Protein AF-A0A8T4P411-F1 (afdb_monomer_lite)

Secondary structure (DSSP, 8-state):
--HHHHHHHHHHHHHHHHHHHHHHHHHHSPSSHHHHHHHHHHHHHHHHHHHHHHHHHHHHHHHHHS-TTTT-HHHHHHHHHHHHHHHHHHHHHHHHHHHHSTTTHHHHHHHHHHHHHHT-

Sequence (120 aa):
MTTELIIEITSVIFGLTALFLASKARQRLSPGSIRKYIDNFSVCLVFIVIFSLWQTVRDIATIQYGIGEIVKFPEYIFIIGAYIAFIISAYRVVHISHEFGFKKEGASIGEILEERKKKK

Structure (mmCIF, N/CA/C/O backbone):
data_AF-A0A8T4P411-F1
#
_entry.id   AF-A0A8T4P411-F1
#
loop_
_atom_site.group_PDB
_atom_site.id
_atom_site.type_symbol
_atom_site.label_atom_id
_atom_site.label_alt_id
_atom_site.label_comp_id
_atom_site.label_asym_id
_atom_site.label_entity_id
_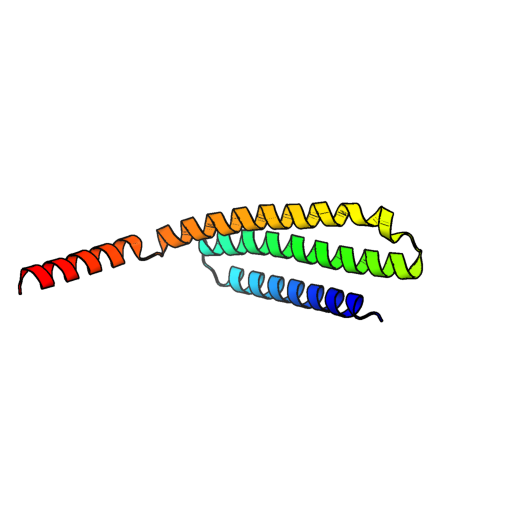atom_site.label_seq_id
_atom_site.pdbx_PDB_ins_code
_atom_site.Cartn_x
_atom_site.Cartn_y
_atom_site.Cartn_z
_atom_site.occupancy
_atom_site.B_iso_or_equiv
_atom_site.auth_seq_id
_atom_site.auth_comp_id
_atom_site.auth_asym_id
_atom_site.auth_atom_id
_atom_site.pdbx_PDB_model_num
ATOM 1 N N . MET A 1 1 ? 13.565 10.969 -20.662 1.00 61.50 1 MET A N 1
ATOM 2 C CA . MET A 1 1 ? 12.732 10.440 -19.564 1.00 61.50 1 MET A CA 1
ATOM 3 C C . MET A 1 1 ? 11.283 10.649 -19.965 1.00 61.50 1 MET A C 1
ATOM 5 O O . MET A 1 1 ? 10.938 11.779 -20.285 1.00 61.50 1 MET A O 1
ATOM 9 N N . THR A 1 2 ? 10.494 9.582 -20.081 1.00 80.94 2 THR A N 1
ATOM 10 C CA . THR A 1 2 ? 9.073 9.666 -20.461 1.00 80.94 2 THR A CA 1
ATOM 11 C C . THR A 1 2 ? 8.240 10.177 -19.281 1.00 80.94 2 THR A C 1
ATOM 13 O O . THR A 1 2 ? 8.660 10.062 -18.128 1.00 80.94 2 THR A O 1
ATOM 16 N N . THR A 1 3 ? 7.070 10.762 -19.551 1.00 86.31 3 THR A N 1
ATOM 17 C CA . THR A 1 3 ? 6.138 11.228 -18.505 1.00 86.31 3 THR A CA 1
ATOM 18 C C . THR A 1 3 ? 5.716 10.092 -17.572 1.00 86.31 3 THR A C 1
ATOM 20 O O . THR A 1 3 ? 5.608 10.297 -16.366 1.00 86.31 3 THR A O 1
ATOM 23 N N . GLU A 1 4 ? 5.549 8.888 -18.118 1.00 83.62 4 GLU A N 1
ATOM 24 C CA . GLU A 1 4 ? 5.226 7.666 -17.372 1.00 83.62 4 GLU A CA 1
ATOM 25 C C . GLU A 1 4 ? 6.291 7.365 -16.311 1.00 83.62 4 GLU A C 1
ATOM 27 O O . GLU A 1 4 ? 5.965 7.279 -15.130 1.00 83.62 4 GLU A O 1
ATOM 32 N N . LEU A 1 5 ? 7.576 7.378 -16.685 1.00 84.94 5 LEU A N 1
ATOM 33 C CA . LEU A 1 5 ? 8.676 7.114 -15.752 1.00 84.94 5 LEU A CA 1
ATOM 34 C C . LEU A 1 5 ? 8.730 8.133 -14.594 1.00 84.94 5 LEU A C 1
ATOM 36 O O . LEU A 1 5 ? 9.066 7.782 -13.465 1.00 84.94 5 LEU A O 1
ATOM 40 N N . ILE A 1 6 ? 8.386 9.404 -14.849 1.00 88.38 6 ILE A N 1
ATOM 41 C CA . ILE A 1 6 ? 8.312 10.434 -13.795 1.00 88.38 6 ILE A CA 1
ATOM 42 C C . ILE A 1 6 ? 7.196 10.102 -12.800 1.00 88.38 6 ILE A C 1
ATOM 44 O O . ILE A 1 6 ? 7.405 10.210 -11.588 1.00 88.38 6 ILE A O 1
ATOM 48 N N . ILE A 1 7 ? 6.019 9.711 -13.294 1.00 90.00 7 ILE A N 1
ATOM 49 C CA . ILE A 1 7 ? 4.870 9.339 -12.458 1.00 90.00 7 ILE A CA 1
ATOM 50 C C . ILE A 1 7 ? 5.214 8.119 -11.604 1.00 90.00 7 ILE A C 1
ATOM 52 O O . ILE A 1 7 ? 4.923 8.110 -10.407 1.00 90.00 7 ILE A O 1
ATOM 56 N N . GLU A 1 8 ? 5.875 7.121 -12.183 1.00 87.19 8 GLU A N 1
ATOM 57 C CA . GLU A 1 8 ? 6.276 5.905 -11.480 1.00 87.19 8 GLU A CA 1
ATOM 58 C C . GLU A 1 8 ? 7.294 6.187 -10.370 1.00 87.19 8 GLU A C 1
ATOM 60 O O . GLU A 1 8 ? 7.067 5.820 -9.216 1.00 87.19 8 GLU A O 1
ATOM 65 N N . ILE A 1 9 ? 8.367 6.928 -10.675 1.00 88.75 9 ILE A N 1
ATOM 66 C CA . ILE A 1 9 ? 9.374 7.330 -9.680 1.00 88.75 9 ILE A CA 1
ATOM 67 C C . ILE A 1 9 ? 8.723 8.141 -8.556 1.00 88.75 9 ILE A C 1
ATOM 69 O O . ILE A 1 9 ? 8.976 7.901 -7.373 1.00 88.75 9 ILE A O 1
ATOM 73 N N . THR A 1 10 ? 7.848 9.082 -8.912 1.00 92.94 10 THR A N 1
ATOM 74 C CA . THR A 1 10 ? 7.122 9.896 -7.932 1.00 92.94 10 THR A CA 1
ATOM 75 C C . THR A 1 10 ? 6.246 9.010 -7.044 1.00 92.94 10 THR A C 1
ATOM 77 O O . THR A 1 10 ? 6.270 9.150 -5.821 1.00 92.94 10 THR A O 1
ATOM 80 N N . SER A 1 11 ? 5.542 8.035 -7.624 1.00 91.75 11 SER A N 1
ATOM 81 C CA . SER A 1 11 ? 4.702 7.080 -6.889 1.00 91.75 11 SER A CA 1
ATOM 82 C C . SER A 1 11 ? 5.508 6.258 -5.880 1.00 91.75 11 SER A C 1
ATOM 84 O O . SER A 1 11 ? 5.086 6.112 -4.732 1.00 91.75 11 SER A O 1
ATOM 86 N N . VAL A 1 12 ? 6.708 5.803 -6.257 1.00 92.38 12 VAL A N 1
ATOM 87 C CA . VAL A 1 12 ? 7.632 5.105 -5.347 1.00 92.38 12 VAL A CA 1
ATOM 88 C C . VAL A 1 12 ? 8.032 6.002 -4.171 1.00 92.38 12 VAL A C 1
ATOM 90 O O . VAL A 1 12 ? 7.972 5.565 -3.020 1.00 92.38 12 VAL A O 1
ATOM 93 N N . ILE A 1 13 ? 8.386 7.267 -4.425 1.00 94.25 13 ILE A N 1
ATOM 94 C CA . ILE A 1 13 ? 8.759 8.229 -3.372 1.00 94.25 13 ILE A CA 1
ATOM 95 C C . ILE A 1 13 ? 7.600 8.444 -2.392 1.00 94.25 13 ILE A C 1
ATOM 97 O O . ILE A 1 13 ? 7.802 8.400 -1.172 1.00 94.25 13 ILE A O 1
ATOM 101 N N . PHE A 1 14 ? 6.380 8.639 -2.899 1.00 94.75 14 PHE A N 1
ATOM 102 C CA . PHE A 1 14 ? 5.192 8.786 -2.058 1.00 94.75 14 PHE A CA 1
ATOM 103 C C . PHE A 1 14 ? 4.912 7.520 -1.246 1.00 94.75 14 PHE A C 1
ATOM 105 O O . PHE A 1 14 ? 4.636 7.618 -0.051 1.00 94.75 14 PHE A O 1
ATOM 112 N N . GLY A 1 15 ? 5.038 6.337 -1.849 1.00 93.12 15 GLY A N 1
ATOM 113 C CA . GLY A 1 15 ? 4.834 5.066 -1.160 1.00 93.12 15 GLY A CA 1
ATOM 114 C C . GLY A 1 15 ? 5.850 4.822 -0.036 1.00 93.12 15 GLY A C 1
ATOM 115 O O . GLY A 1 15 ? 5.466 4.469 1.081 1.00 93.12 15 GLY A O 1
ATOM 116 N N . LEU A 1 16 ? 7.137 5.096 -0.275 1.00 94.62 16 LEU A N 1
ATOM 117 C CA . LEU A 1 16 ? 8.181 5.021 0.756 1.00 94.62 16 LEU A CA 1
ATOM 118 C C . LEU A 1 16 ? 7.944 6.035 1.883 1.00 94.62 16 LEU A C 1
ATOM 120 O O . LEU A 1 16 ? 8.072 5.704 3.064 1.00 94.62 16 LEU A O 1
ATOM 124 N N . THR A 1 17 ? 7.543 7.258 1.531 1.00 96.25 17 THR A N 1
ATOM 125 C CA . THR A 1 17 ? 7.192 8.297 2.509 1.00 96.25 17 THR A CA 1
ATOM 126 C C . THR A 1 17 ? 5.991 7.874 3.357 1.00 96.25 17 THR A C 1
ATOM 128 O O . THR A 1 17 ? 6.010 8.020 4.581 1.00 96.25 17 THR A O 1
ATOM 131 N N . ALA A 1 18 ? 4.964 7.289 2.737 1.00 94.75 18 ALA A N 1
ATOM 132 C CA . ALA A 1 18 ? 3.792 6.769 3.431 1.00 94.75 18 ALA A CA 1
ATOM 133 C C . ALA A 1 18 ? 4.162 5.642 4.407 1.00 94.75 18 ALA A C 1
ATOM 135 O O . ALA A 1 18 ? 3.705 5.658 5.550 1.00 94.75 18 ALA A O 1
ATOM 136 N N . LEU A 1 19 ? 5.039 4.712 4.008 1.00 95.06 19 LEU A N 1
ATOM 137 C CA . LEU A 1 19 ? 5.558 3.660 4.891 1.00 95.06 19 LEU A CA 1
ATOM 138 C C . LEU A 1 19 ? 6.327 4.229 6.083 1.00 95.06 19 LEU A C 1
ATOM 140 O O . LEU A 1 19 ? 6.129 3.790 7.219 1.00 95.06 19 LEU A O 1
ATOM 144 N N . PHE A 1 20 ? 7.178 5.228 5.847 1.00 96.19 20 PHE A N 1
ATOM 145 C CA . PHE A 1 20 ? 7.908 5.905 6.914 1.00 96.19 20 PHE A CA 1
ATOM 146 C C . PHE A 1 20 ? 6.952 6.550 7.928 1.00 96.19 20 PHE A C 1
ATOM 148 O O . PHE A 1 20 ? 7.096 6.360 9.140 1.00 96.19 20 PHE A O 1
ATOM 155 N N . LEU A 1 21 ? 5.935 7.267 7.444 1.00 96.06 21 LEU A N 1
ATOM 156 C CA . LEU A 1 21 ? 4.919 7.885 8.295 1.00 96.06 21 LEU A CA 1
ATOM 157 C C . LEU A 1 21 ? 4.083 6.845 9.047 1.00 96.06 21 LEU A C 1
ATOM 159 O O . LEU A 1 21 ? 3.856 7.017 10.245 1.00 96.06 21 LEU A O 1
ATOM 163 N N . ALA A 1 22 ? 3.678 5.756 8.392 1.00 94.31 22 ALA A N 1
ATOM 164 C CA . ALA A 1 22 ? 2.946 4.661 9.025 1.00 94.31 22 ALA A CA 1
ATOM 165 C C . ALA A 1 22 ? 3.772 4.008 10.144 1.00 94.31 22 ALA A C 1
ATOM 167 O O . ALA A 1 22 ? 3.272 3.813 11.253 1.00 94.31 22 ALA A O 1
ATOM 168 N N . SER A 1 23 ? 5.065 3.767 9.907 1.00 94.06 23 SER A N 1
ATOM 169 C CA . SER A 1 23 ? 5.995 3.250 10.916 1.00 94.06 23 SER A CA 1
ATOM 170 C C . SER A 1 23 ? 6.135 4.203 12.110 1.00 94.06 23 SER A C 1
ATOM 172 O O . SER A 1 23 ? 6.031 3.787 13.268 1.00 94.06 23 SER A O 1
ATOM 174 N N . LYS A 1 24 ? 6.275 5.509 11.854 1.00 95.06 24 LYS A N 1
ATOM 175 C CA . LYS A 1 24 ? 6.336 6.530 12.911 1.00 95.06 24 LYS A CA 1
ATOM 176 C C . LYS A 1 24 ? 5.029 6.619 13.704 1.00 95.06 24 LYS A C 1
ATOM 178 O O . LYS A 1 24 ? 5.066 6.747 14.927 1.00 95.06 24 LYS A O 1
ATOM 183 N N . ALA A 1 25 ? 3.881 6.534 13.033 1.00 93.50 25 ALA A N 1
ATOM 184 C CA . ALA A 1 25 ? 2.572 6.506 13.680 1.00 93.50 25 ALA A CA 1
ATOM 185 C C . ALA A 1 25 ? 2.428 5.264 14.569 1.00 93.50 25 ALA A C 1
ATOM 187 O O . ALA A 1 25 ? 2.053 5.380 15.733 1.00 93.50 25 ALA A O 1
ATOM 188 N N . ARG A 1 26 ? 2.824 4.089 14.065 1.00 93.62 26 ARG A N 1
ATOM 189 C CA . ARG A 1 26 ? 2.814 2.821 14.804 1.00 93.62 26 ARG A CA 1
ATOM 190 C C . ARG A 1 26 ? 3.591 2.896 16.117 1.00 93.62 26 ARG A C 1
ATOM 192 O O . ARG A 1 26 ? 3.099 2.419 17.135 1.00 93.62 26 ARG A O 1
ATOM 199 N N . GLN A 1 27 ? 4.788 3.485 16.106 1.00 94.00 27 GLN A N 1
ATOM 200 C CA . GLN A 1 27 ? 5.635 3.610 17.301 1.00 94.00 27 GLN A CA 1
ATOM 201 C C . GLN A 1 27 ? 4.999 4.471 18.402 1.00 94.00 27 GLN A C 1
ATOM 203 O O . GLN A 1 27 ? 5.308 4.286 19.575 1.00 94.00 27 GLN A O 1
ATOM 208 N N . ARG A 1 28 ? 4.101 5.393 18.036 1.00 93.38 28 ARG A N 1
ATOM 209 C CA . ARG A 1 28 ? 3.382 6.263 18.978 1.00 93.38 28 ARG A CA 1
ATOM 210 C C . ARG A 1 28 ? 2.105 5.636 19.533 1.00 93.38 28 ARG A C 1
ATOM 212 O O . ARG A 1 28 ? 1.512 6.195 20.449 1.00 93.38 28 ARG A O 1
ATOM 219 N N . LEU A 1 29 ? 1.667 4.504 18.984 1.00 91.75 29 LEU A N 1
ATOM 220 C CA . LEU A 1 29 ? 0.440 3.835 19.395 1.00 91.75 29 LEU A CA 1
ATOM 221 C C . LEU A 1 29 ? 0.723 2.767 20.456 1.00 91.75 29 LEU A C 1
ATOM 223 O O . LEU A 1 29 ? 1.593 1.899 20.303 1.00 91.75 29 LEU A O 1
ATOM 227 N N . SER A 1 30 ? -0.082 2.786 21.516 1.00 91.25 30 SER A N 1
ATOM 228 C CA . SER A 1 30 ? -0.151 1.683 22.469 1.00 91.25 30 SER A CA 1
ATOM 229 C C . SER A 1 30 ? -0.647 0.399 21.779 1.00 91.25 30 SER A C 1
ATOM 231 O O . SER A 1 30 ? -1.277 0.450 20.714 1.00 91.25 30 SER A O 1
ATOM 233 N N . PRO A 1 31 ? -0.342 -0.787 22.334 1.00 91.56 31 PRO A N 1
ATOM 234 C CA . PRO A 1 31 ? -0.936 -2.034 21.863 1.00 91.56 31 PRO A CA 1
ATOM 235 C C . PRO A 1 31 ? -2.468 -1.942 21.873 1.00 91.56 31 PRO A C 1
ATOM 237 O O . PRO A 1 31 ? -3.071 -1.684 22.908 1.00 91.56 31 PRO A O 1
ATOM 240 N N . GLY A 1 32 ? -3.099 -2.140 20.715 1.00 90.50 32 GLY A N 1
ATOM 241 C CA . GLY A 1 32 ? -4.544 -1.983 20.559 1.00 90.50 32 GLY A CA 1
ATOM 242 C C . GLY A 1 32 ? -4.999 -2.138 19.109 1.00 90.50 32 GLY A C 1
ATOM 243 O O . GLY A 1 32 ? -4.191 -2.419 18.216 1.00 90.50 32 GLY A O 1
ATOM 244 N N . SER A 1 33 ? 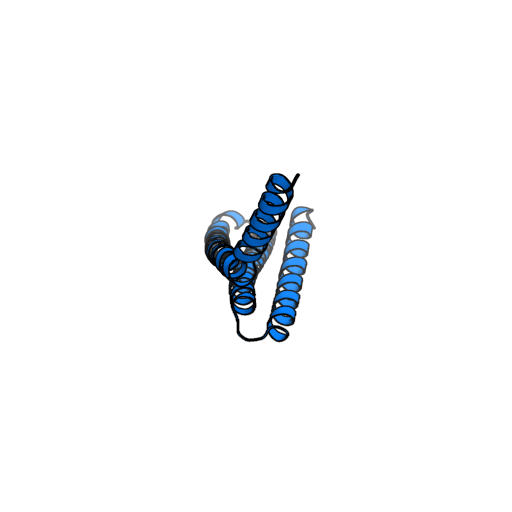-6.296 -1.956 18.865 1.00 88.75 33 SER A N 1
ATOM 245 C CA . SER A 1 33 ? -6.904 -2.167 17.546 1.00 88.75 33 SER A CA 1
ATOM 246 C C . SER A 1 33 ? -6.417 -1.172 16.492 1.00 88.75 33 SER A C 1
ATOM 248 O O . SER A 1 33 ? -6.164 -1.579 15.358 1.00 88.75 33 SER A O 1
ATOM 250 N N . ILE A 1 34 ? -6.146 0.084 16.871 1.00 91.31 34 ILE A N 1
ATOM 251 C CA . ILE A 1 34 ? -5.556 1.092 15.969 1.00 91.31 34 ILE A CA 1
ATOM 252 C C . ILE A 1 34 ? -4.136 0.690 15.547 1.00 91.31 34 ILE A C 1
ATOM 254 O O . ILE A 1 34 ? -3.803 0.753 14.366 1.00 91.31 34 ILE A O 1
ATOM 258 N N . ARG A 1 35 ? -3.303 0.196 16.474 1.00 93.38 35 ARG A N 1
ATOM 259 C CA . ARG A 1 35 ? -1.953 -0.286 16.136 1.00 93.38 35 ARG A CA 1
ATOM 260 C C . ARG A 1 35 ? -2.005 -1.475 15.176 1.00 93.38 35 ARG A C 1
ATOM 262 O O . ARG A 1 35 ? -1.274 -1.490 14.195 1.00 93.38 35 ARG A O 1
ATOM 269 N N . LYS A 1 36 ? -2.917 -2.429 15.405 1.00 92.19 36 LYS A N 1
ATOM 270 C CA . LYS A 1 36 ? -3.147 -3.563 14.489 1.00 92.19 36 LYS A CA 1
ATOM 271 C C . LYS A 1 36 ? -3.653 -3.111 13.116 1.00 92.19 36 LYS A C 1
ATOM 273 O O . LYS A 1 36 ? -3.310 -3.730 12.115 1.00 92.19 36 LYS A O 1
ATOM 278 N N . TYR A 1 37 ? -4.473 -2.062 13.050 1.00 94.06 37 TYR A N 1
ATOM 279 C CA . TYR A 1 37 ? -4.887 -1.461 11.782 1.00 94.06 37 TYR A CA 1
ATOM 280 C C . TYR A 1 37 ? -3.690 -0.880 11.024 1.00 94.06 37 TYR A C 1
ATOM 282 O O . TYR A 1 37 ? -3.504 -1.228 9.863 1.00 94.06 37 TYR A O 1
ATOM 290 N N . ILE A 1 38 ? -2.848 -0.080 11.687 1.00 94.88 38 ILE A N 1
ATOM 291 C CA . ILE A 1 38 ? -1.641 0.485 11.069 1.00 94.88 38 ILE A CA 1
ATOM 292 C C . ILE A 1 38 ? -0.686 -0.616 10.593 1.00 94.88 38 ILE A C 1
ATOM 294 O O . ILE A 1 38 ? -0.103 -0.475 9.521 1.00 94.88 38 ILE A O 1
ATOM 298 N N . ASP A 1 39 ? -0.563 -1.727 11.324 1.00 93.19 39 ASP A N 1
ATOM 299 C CA . ASP A 1 39 ? 0.252 -2.873 10.900 1.00 93.19 39 ASP A CA 1
ATOM 300 C C . ASP A 1 39 ? -0.267 -3.472 9.580 1.00 93.19 39 ASP A C 1
ATOM 302 O O . ASP A 1 39 ? 0.497 -3.605 8.625 1.00 93.19 39 ASP A O 1
ATOM 306 N N . ASN A 1 40 ? -1.572 -3.749 9.474 1.00 93.44 40 ASN A N 1
ATOM 307 C CA . ASN A 1 40 ? -2.167 -4.283 8.238 1.00 93.44 40 ASN A CA 1
ATOM 308 C C . ASN A 1 40 ? -2.114 -3.273 7.081 1.00 93.44 40 ASN A C 1
ATOM 310 O O . ASN A 1 40 ? -1.817 -3.639 5.943 1.00 93.44 40 ASN A O 1
ATOM 314 N N . PHE A 1 41 ? -2.341 -1.993 7.378 1.00 93.12 41 PHE A N 1
ATOM 315 C CA . PHE A 1 41 ? -2.243 -0.921 6.395 1.00 93.12 41 PHE A CA 1
ATOM 316 C C . PHE A 1 41 ? -0.810 -0.770 5.872 1.00 93.12 41 PHE A C 1
ATOM 318 O O . PHE A 1 41 ? -0.602 -0.582 4.677 1.00 93.12 41 PHE A O 1
ATOM 325 N N . SER A 1 42 ? 0.192 -0.932 6.740 1.00 94.81 42 SER A N 1
ATOM 326 C CA . SER A 1 42 ? 1.603 -0.913 6.341 1.00 94.81 42 SER A CA 1
ATOM 327 C C . SER A 1 42 ? 1.936 -2.074 5.405 1.00 94.81 42 SER A C 1
ATOM 329 O O . SER A 1 42 ? 2.649 -1.869 4.431 1.00 94.81 42 SER A O 1
ATOM 331 N N . VAL A 1 43 ? 1.384 -3.272 5.637 1.00 94.69 43 VAL A N 1
ATOM 332 C CA . VAL A 1 43 ? 1.537 -4.408 4.707 1.00 94.69 43 VAL A CA 1
ATOM 333 C C . VAL A 1 43 ? 0.949 -4.076 3.332 1.00 94.69 43 VAL A C 1
ATOM 335 O O . VAL A 1 43 ? 1.591 -4.340 2.319 1.00 94.69 43 VAL A O 1
ATOM 338 N N . CYS A 1 44 ? -0.226 -3.438 3.282 1.00 95.06 44 CYS A N 1
ATOM 339 C CA . CYS A 1 44 ? -0.813 -2.959 2.027 1.00 95.06 44 CYS A CA 1
ATOM 340 C C . CYS A 1 44 ? 0.118 -1.972 1.304 1.00 95.06 44 CYS A C 1
ATOM 342 O O . CYS A 1 44 ? 0.421 -2.153 0.126 1.00 95.06 44 CYS A O 1
ATOM 344 N N . LEU A 1 45 ? 0.645 -0.981 2.029 1.00 94.06 45 LEU A N 1
ATOM 345 C CA . LEU A 1 45 ? 1.599 -0.019 1.479 1.00 94.06 45 LEU A CA 1
ATOM 346 C C . LEU A 1 45 ? 2.875 -0.687 0.950 1.00 94.06 45 LEU A C 1
ATOM 348 O O . LEU A 1 45 ? 3.378 -0.270 -0.088 1.00 94.06 45 LEU A O 1
ATOM 352 N N . VAL A 1 46 ? 3.384 -1.730 1.614 1.00 95.44 46 VAL A N 1
ATOM 353 C CA . VAL A 1 46 ? 4.548 -2.488 1.125 1.00 95.44 46 VAL A CA 1
ATOM 354 C C . VAL A 1 46 ? 4.244 -3.127 -0.229 1.00 95.44 46 VAL A C 1
ATOM 356 O O . VAL A 1 46 ? 5.041 -2.975 -1.151 1.00 95.44 46 VAL A O 1
ATOM 359 N N . PHE A 1 47 ? 3.093 -3.788 -0.386 1.00 95.56 47 PHE A N 1
ATOM 360 C CA . PHE A 1 47 ? 2.710 -4.373 -1.674 1.00 95.56 47 PHE A CA 1
ATOM 361 C C . PHE A 1 47 ? 2.570 -3.321 -2.777 1.00 95.56 47 PHE A C 1
ATOM 363 O O . PHE A 1 47 ? 3.042 -3.551 -3.887 1.00 95.56 47 PHE A O 1
ATOM 370 N N . ILE A 1 48 ? 1.985 -2.160 -2.468 1.00 93.62 48 ILE A N 1
ATOM 371 C CA . ILE A 1 48 ? 1.863 -1.048 -3.421 1.00 93.62 48 ILE A CA 1
ATOM 372 C C . ILE A 1 48 ? 3.245 -0.521 -3.825 1.00 93.62 48 ILE A C 1
ATOM 374 O O . ILE A 1 48 ? 3.497 -0.308 -5.005 1.00 93.62 48 ILE A O 1
ATOM 378 N N . VAL A 1 49 ? 4.167 -0.351 -2.874 1.00 94.69 49 VAL A N 1
ATOM 379 C CA . VAL A 1 49 ? 5.534 0.103 -3.171 1.00 94.69 49 VAL A CA 1
ATOM 380 C C . VAL A 1 49 ? 6.277 -0.906 -4.040 1.00 94.69 49 VAL A C 1
ATOM 382 O O . VAL A 1 49 ? 6.925 -0.505 -5.002 1.00 94.69 49 VAL A O 1
ATOM 385 N N . ILE A 1 50 ? 6.172 -2.203 -3.740 1.00 94.50 50 ILE A N 1
ATOM 386 C CA . ILE A 1 50 ? 6.797 -3.253 -4.555 1.00 94.50 50 ILE A CA 1
ATOM 387 C C . ILE A 1 50 ? 6.188 -3.274 -5.960 1.00 94.50 50 ILE A C 1
ATOM 389 O O . ILE A 1 50 ? 6.928 -3.367 -6.934 1.00 94.50 50 ILE A O 1
ATOM 393 N N . PHE A 1 51 ? 4.866 -3.133 -6.071 1.00 93.44 51 PHE A N 1
ATOM 394 C CA . PHE A 1 51 ? 4.176 -2.997 -7.350 1.00 93.44 51 PHE A CA 1
ATOM 395 C C . PHE A 1 51 ? 4.720 -1.813 -8.162 1.00 93.44 51 PHE A C 1
ATOM 397 O O . PHE A 1 51 ? 5.130 -2.002 -9.303 1.00 93.44 51 PHE A O 1
ATOM 404 N N . SER A 1 52 ? 4.807 -0.620 -7.568 1.00 91.75 52 SER A N 1
ATOM 405 C CA . SER A 1 52 ? 5.336 0.564 -8.255 1.00 91.75 52 SER A CA 1
ATOM 406 C C . SER A 1 52 ? 6.807 0.405 -8.644 1.00 91.75 52 SER A C 1
ATOM 408 O O . SER A 1 52 ? 7.176 0.741 -9.764 1.00 91.75 52 SER A O 1
ATOM 410 N N . LEU A 1 53 ? 7.642 -0.159 -7.763 1.00 92.25 53 LEU A N 1
ATOM 411 C CA . L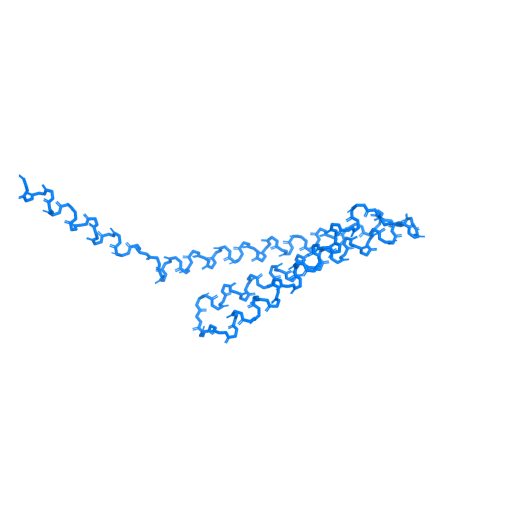EU A 1 53 ? 9.043 -0.460 -8.077 1.00 92.25 53 LEU A CA 1
ATOM 412 C C . LEU A 1 53 ? 9.157 -1.437 -9.250 1.00 92.25 53 LEU A C 1
ATOM 414 O O . LEU A 1 53 ? 10.011 -1.262 -10.117 1.00 92.25 53 LEU A O 1
ATOM 418 N N . TRP A 1 54 ? 8.296 -2.454 -9.286 1.00 92.94 54 TRP A N 1
ATOM 419 C CA . TRP A 1 54 ? 8.269 -3.427 -10.369 1.00 92.94 54 TRP A CA 1
ATOM 420 C C . TRP A 1 54 ? 7.903 -2.783 -11.705 1.00 92.94 54 TRP A C 1
ATOM 422 O O . TRP A 1 54 ? 8.583 -3.040 -12.696 1.00 92.94 54 TRP A O 1
ATOM 432 N N . GLN A 1 55 ? 6.886 -1.916 -11.728 1.00 90.00 55 GLN A N 1
ATOM 433 C CA . GLN A 1 55 ? 6.514 -1.164 -12.930 1.00 90.00 55 GLN A CA 1
ATOM 434 C C . GLN A 1 55 ? 7.683 -0.313 -13.436 1.00 90.00 55 GLN A C 1
ATOM 436 O O . GLN A 1 55 ? 8.070 -0.454 -14.592 1.00 90.00 55 GLN A O 1
ATOM 441 N N . THR A 1 56 ? 8.358 0.422 -12.543 1.00 89.75 56 THR A N 1
ATOM 442 C CA . THR A 1 56 ? 9.548 1.208 -12.910 1.00 89.75 56 THR A CA 1
ATOM 443 C C . THR A 1 56 ? 10.659 0.348 -13.508 1.00 89.75 56 THR A C 1
ATOM 445 O O . THR A 1 56 ? 11.247 0.703 -14.529 1.00 89.75 56 THR A O 1
ATOM 448 N N . VAL A 1 57 ? 10.964 -0.801 -12.896 1.00 89.44 57 VAL A N 1
ATOM 449 C CA . VAL A 1 57 ? 11.994 -1.719 -13.410 1.00 89.44 57 VAL A CA 1
ATOM 450 C C . VAL A 1 57 ? 11.595 -2.284 -14.772 1.00 89.44 57 VAL A C 1
ATOM 452 O O . VAL A 1 57 ? 12.428 -2.335 -15.677 1.00 89.44 57 VAL A O 1
ATOM 455 N N .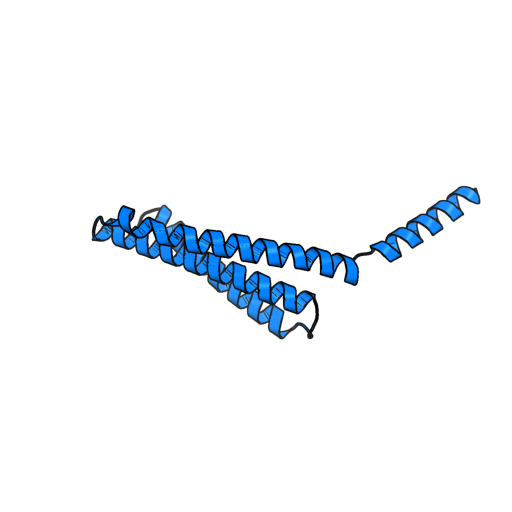 ARG A 1 58 ? 10.330 -2.683 -14.936 1.00 89.12 58 ARG A N 1
ATOM 456 C CA . ARG A 1 58 ? 9.790 -3.197 -16.198 1.00 89.12 58 ARG A CA 1
ATOM 457 C C . ARG A 1 58 ? 9.879 -2.146 -17.298 1.00 89.12 58 ARG A C 1
ATOM 459 O O . ARG A 1 58 ? 10.313 -2.475 -18.399 1.00 89.12 58 ARG A O 1
ATOM 466 N N . ASP A 1 59 ? 9.519 -0.902 -17.022 1.00 86.75 59 ASP A N 1
ATOM 467 C CA . ASP A 1 59 ? 9.529 0.173 -18.013 1.00 86.75 59 ASP A CA 1
ATOM 468 C C . ASP A 1 59 ? 10.962 0.513 -18.444 1.00 86.75 59 ASP A C 1
ATOM 470 O O . ASP A 1 59 ? 11.249 0.588 -19.641 1.00 86.75 59 ASP A O 1
ATOM 474 N N . ILE A 1 60 ? 11.911 0.561 -17.501 1.00 86.50 60 ILE A N 1
ATOM 475 C CA . ILE A 1 60 ? 13.345 0.683 -17.815 1.00 86.50 60 ILE A CA 1
ATOM 476 C C . ILE A 1 60 ? 13.822 -0.500 -18.668 1.00 86.50 60 ILE A C 1
ATOM 478 O O . ILE A 1 60 ? 14.494 -0.300 -19.682 1.00 86.50 60 ILE A O 1
ATOM 482 N N . ALA A 1 61 ? 13.464 -1.731 -18.292 1.00 87.25 61 ALA A N 1
ATOM 483 C CA . ALA A 1 61 ? 13.859 -2.932 -19.022 1.00 87.25 61 ALA A CA 1
ATOM 484 C C . ALA A 1 61 ? 13.234 -2.998 -20.424 1.00 87.25 61 ALA A C 1
ATOM 486 O O . ALA A 1 61 ? 13.863 -3.484 -21.362 1.00 87.25 61 ALA A O 1
ATOM 487 N N . THR A 1 62 ? 12.022 -2.472 -20.591 1.00 85.88 62 THR A N 1
ATOM 488 C CA . THR A 1 62 ? 11.344 -2.361 -21.887 1.00 85.88 62 THR A CA 1
ATOM 489 C C . THR A 1 62 ? 12.081 -1.384 -22.790 1.00 85.88 62 THR A C 1
ATOM 491 O O . THR A 1 62 ? 12.378 -1.722 -23.932 1.00 85.88 62 THR A O 1
ATOM 494 N N . ILE A 1 63 ? 12.433 -0.208 -22.263 1.00 85.25 63 ILE A N 1
ATOM 495 C CA . ILE A 1 63 ? 13.166 0.826 -23.001 1.00 85.25 63 ILE A CA 1
ATOM 496 C C . ILE A 1 63 ? 14.568 0.338 -23.400 1.00 85.25 63 ILE A C 1
ATOM 498 O O . ILE A 1 63 ? 15.022 0.640 -24.500 1.00 85.25 63 ILE A O 1
ATOM 502 N N . GLN A 1 64 ? 15.260 -0.404 -22.526 1.00 85.19 64 GLN A N 1
ATOM 503 C CA . GLN A 1 64 ? 16.644 -0.839 -22.763 1.00 85.19 64 GLN A CA 1
ATOM 504 C C . GLN A 1 64 ? 16.773 -2.153 -23.544 1.00 85.19 64 GLN A C 1
ATOM 506 O O . GLN A 1 64 ? 17.687 -2.285 -24.354 1.00 85.19 64 GLN A O 1
ATOM 511 N N . TYR A 1 65 ? 15.893 -3.126 -23.296 1.00 85.06 65 TYR A N 1
ATOM 512 C CA . TYR A 1 65 ? 16.051 -4.506 -23.776 1.00 85.06 65 TYR A CA 1
ATOM 513 C C . TYR A 1 65 ? 14.844 -5.031 -24.567 1.00 85.06 65 TYR A C 1
ATOM 515 O O . TYR A 1 65 ? 14.904 -6.142 -25.084 1.00 85.06 65 TYR A O 1
ATOM 523 N N . GLY A 1 66 ? 13.736 -4.284 -24.657 1.00 81.88 66 GLY A N 1
ATOM 524 C CA . GLY A 1 66 ? 12.549 -4.687 -25.424 1.00 81.88 66 GLY A CA 1
ATOM 525 C C . GLY A 1 66 ? 11.763 -5.876 -24.848 1.00 81.88 66 GLY A C 1
ATOM 526 O O . GLY A 1 66 ? 10.848 -6.372 -25.495 1.00 81.88 66 GLY A O 1
ATOM 527 N N . ILE A 1 67 ? 12.077 -6.334 -23.632 1.00 80.88 67 ILE A N 1
ATOM 528 C CA . ILE A 1 67 ? 11.481 -7.532 -22.997 1.00 80.88 67 ILE A CA 1
ATOM 529 C C . ILE A 1 67 ? 10.247 -7.238 -22.125 1.00 80.88 67 ILE A C 1
ATOM 531 O O . ILE A 1 67 ? 9.856 -8.057 -21.294 1.00 80.88 67 ILE A O 1
ATOM 535 N N . GLY A 1 68 ? 9.622 -6.074 -22.297 1.00 70.00 68 GLY A N 1
ATOM 536 C CA . GLY A 1 68 ? 8.599 -5.552 -21.386 1.00 70.00 68 GLY A CA 1
ATOM 537 C C . GLY A 1 68 ? 7.398 -6.456 -21.141 1.00 70.00 68 GLY A C 1
ATOM 538 O O . GLY A 1 68 ? 6.888 -6.511 -20.026 1.00 70.00 68 GLY A O 1
ATOM 539 N N . GLU A 1 69 ? 6.950 -7.191 -22.160 1.00 72.38 69 GLU A N 1
ATOM 540 C CA . GLU A 1 69 ? 5.721 -7.988 -22.072 1.00 72.38 69 GLU A CA 1
ATOM 541 C C . GLU A 1 69 ? 5.856 -9.244 -21.213 1.00 72.38 69 GLU A C 1
ATOM 543 O O . GLU A 1 69 ? 4.933 -9.582 -20.474 1.00 72.38 69 GLU A O 1
ATOM 548 N N . ILE A 1 70 ? 7.016 -9.902 -21.251 1.00 72.56 70 ILE A N 1
ATOM 549 C CA . ILE A 1 70 ? 7.272 -11.139 -20.496 1.00 72.56 70 ILE A CA 1
ATOM 550 C C . ILE A 1 70 ? 7.358 -10.841 -18.989 1.00 72.56 70 ILE A C 1
ATOM 552 O O . ILE A 1 70 ? 7.049 -11.683 -18.149 1.00 72.56 70 ILE A O 1
ATOM 556 N N . VAL A 1 71 ? 7.721 -9.605 -18.641 1.00 80.00 71 VAL A N 1
ATOM 557 C CA . VAL A 1 71 ? 7.976 -9.150 -17.269 1.00 80.00 71 VAL A CA 1
ATOM 558 C C . VAL A 1 71 ? 6.723 -8.502 -16.640 1.00 80.00 71 VAL A C 1
ATOM 560 O O . VAL A 1 71 ? 6.758 -8.069 -15.492 1.00 80.00 71 VAL A O 1
ATOM 563 N N . LYS A 1 72 ? 5.570 -8.479 -17.332 1.00 78.62 72 LYS A N 1
ATOM 564 C CA . LYS A 1 72 ? 4.308 -7.929 -16.788 1.00 78.62 72 LYS A CA 1
ATOM 565 C C . LYS A 1 72 ? 3.737 -8.773 -15.646 1.00 78.62 72 LYS A C 1
ATOM 567 O O . LYS A 1 72 ? 3.285 -8.230 -14.649 1.00 78.62 72 LYS A O 1
ATOM 572 N N . PHE A 1 73 ? 3.795 -10.102 -15.745 1.00 82.81 73 PHE A N 1
ATOM 573 C CA . PHE A 1 73 ? 3.018 -11.000 -14.878 1.00 82.81 73 PHE A CA 1
ATOM 574 C C . PHE A 1 73 ? 3.190 -10.794 -13.354 1.00 82.81 73 PHE A C 1
ATOM 576 O O . PHE A 1 73 ? 2.184 -10.830 -12.640 1.00 82.81 73 PHE A O 1
ATOM 583 N N . PRO A 1 74 ? 4.400 -10.530 -12.817 1.00 87.50 74 PRO A N 1
ATOM 584 C CA . PRO A 1 74 ? 4.572 -10.317 -11.378 1.00 87.50 74 PRO A CA 1
ATOM 585 C C . PRO A 1 74 ? 3.832 -9.090 -10.826 1.00 87.50 74 PRO A C 1
ATOM 587 O O . PRO A 1 74 ? 3.479 -9.083 -9.647 1.00 87.50 74 PRO A O 1
ATOM 590 N N . GLU A 1 75 ? 3.514 -8.092 -11.660 1.00 87.94 75 GLU A N 1
ATOM 591 C CA . GLU A 1 75 ? 2.769 -6.896 -11.242 1.00 87.94 75 GLU A CA 1
ATOM 592 C C . GLU A 1 75 ? 1.381 -7.257 -10.685 1.00 87.94 75 GLU A C 1
ATOM 594 O O . GLU A 1 75 ? 0.943 -6.716 -9.665 1.00 87.94 75 GLU A O 1
ATOM 599 N N . TYR A 1 76 ? 0.729 -8.260 -11.281 1.00 89.94 76 TYR A N 1
ATOM 600 C CA . TYR A 1 76 ? -0.587 -8.727 -10.852 1.00 89.94 76 TYR A CA 1
ATOM 601 C C . TYR A 1 76 ? -0.548 -9.397 -9.478 1.00 89.94 76 TYR A C 1
ATOM 603 O O . TYR A 1 76 ? -1.486 -9.269 -8.693 1.00 89.94 76 TYR A O 1
ATOM 611 N N . ILE A 1 77 ? 0.550 -10.076 -9.145 1.00 92.19 77 ILE A N 1
ATOM 612 C CA . ILE A 1 77 ? 0.704 -10.730 -7.842 1.00 92.19 77 ILE A CA 1
ATOM 613 C C . ILE A 1 77 ? 0.774 -9.668 -6.739 1.00 92.19 77 ILE A C 1
ATOM 615 O O . ILE A 1 77 ? 0.103 -9.793 -5.712 1.00 92.19 77 ILE A O 1
ATOM 619 N N . PHE A 1 78 ? 1.535 -8.593 -6.965 1.00 92.62 78 PHE A N 1
ATOM 620 C CA . PHE A 1 78 ? 1.680 -7.521 -5.983 1.00 92.62 78 PHE A CA 1
ATOM 621 C C . PHE A 1 78 ? 0.384 -6.739 -5.780 1.00 92.62 78 PHE A C 1
ATOM 623 O O . PHE A 1 78 ? 0.010 -6.486 -4.634 1.00 92.62 78 PHE A O 1
ATOM 630 N N . ILE A 1 79 ? -0.342 -6.411 -6.853 1.00 93.25 79 ILE A N 1
ATOM 631 C CA . ILE A 1 79 ? -1.601 -5.667 -6.718 1.00 93.25 79 ILE A CA 1
ATOM 632 C C . ILE A 1 79 ? -2.705 -6.513 -6.067 1.00 93.25 79 ILE A C 1
ATOM 634 O O . ILE A 1 79 ? -3.449 -6.007 -5.227 1.00 93.25 79 ILE A O 1
ATOM 638 N N . ILE A 1 80 ? -2.779 -7.817 -6.362 1.00 95.12 80 ILE A N 1
ATOM 639 C CA . ILE A 1 80 ? -3.697 -8.737 -5.672 1.00 95.12 80 ILE A CA 1
ATOM 640 C C . ILE A 1 80 ? -3.350 -8.804 -4.179 1.00 95.12 80 ILE A C 1
ATOM 642 O O . ILE A 1 80 ? -4.240 -8.693 -3.334 1.00 95.12 80 ILE A O 1
ATOM 646 N N . GLY A 1 81 ? -2.061 -8.917 -3.841 1.00 94.25 81 GLY A N 1
ATOM 647 C CA . GLY A 1 81 ? -1.587 -8.874 -2.456 1.00 94.25 81 GLY A CA 1
ATOM 648 C C . GLY A 1 81 ? -1.974 -7.576 -1.739 1.00 94.25 81 GLY A C 1
ATOM 649 O O . GLY A 1 81 ? -2.475 -7.620 -0.611 1.00 94.25 81 GLY A O 1
ATOM 650 N N . ALA A 1 82 ? -1.834 -6.432 -2.415 1.00 95.00 82 ALA A N 1
ATOM 651 C CA . ALA A 1 82 ? -2.269 -5.135 -1.903 1.00 95.00 82 ALA A CA 1
ATOM 652 C C . ALA A 1 82 ? -3.777 -5.117 -1.614 1.00 95.00 82 ALA A C 1
ATOM 654 O O . ALA A 1 82 ? -4.182 -4.716 -0.523 1.00 95.00 82 ALA A O 1
ATOM 655 N N . TYR A 1 83 ? -4.614 -5.607 -2.535 1.00 95.00 83 TYR A N 1
ATOM 656 C CA . TYR A 1 83 ? -6.063 -5.660 -2.326 1.00 95.00 83 TYR A CA 1
ATOM 657 C C . TYR A 1 83 ? -6.463 -6.565 -1.160 1.00 95.00 83 TYR A C 1
ATOM 659 O O . TYR A 1 83 ? -7.312 -6.181 -0.356 1.00 95.00 83 TYR A O 1
ATOM 667 N N . ILE A 1 84 ? -5.826 -7.727 -1.008 1.00 96.06 84 ILE A N 1
ATOM 668 C CA . ILE A 1 84 ? -6.072 -8.616 0.134 1.00 96.06 84 ILE A CA 1
ATOM 669 C C . ILE A 1 84 ? -5.720 -7.903 1.448 1.00 96.06 84 ILE A C 1
ATOM 671 O O . ILE A 1 84 ? -6.527 -7.877 2.381 1.00 96.06 84 ILE A O 1
ATOM 675 N N . ALA A 1 85 ? -4.551 -7.262 1.519 1.00 94.12 85 ALA A N 1
ATOM 676 C CA . ALA A 1 85 ? -4.135 -6.501 2.696 1.00 94.12 85 ALA A CA 1
ATOM 677 C C . ALA A 1 85 ? -5.068 -5.308 2.979 1.00 94.12 85 ALA A C 1
ATOM 679 O O . ALA A 1 85 ? -5.362 -4.995 4.139 1.00 94.12 85 ALA A O 1
ATOM 680 N N . PHE A 1 86 ? -5.584 -4.665 1.930 1.00 93.38 86 PHE A N 1
ATOM 681 C CA . PHE A 1 86 ? -6.550 -3.578 2.038 1.00 93.38 86 PHE A CA 1
ATOM 682 C C . PHE A 1 86 ? -7.889 -4.055 2.610 1.00 93.38 86 PHE A C 1
ATOM 684 O O . PHE A 1 86 ? -8.408 -3.426 3.530 1.00 93.38 86 PHE A O 1
ATOM 691 N N . ILE A 1 87 ? -8.409 -5.199 2.155 1.00 95.50 87 ILE A N 1
ATOM 692 C CA . ILE A 1 87 ? -9.629 -5.815 2.703 1.00 95.50 87 ILE A CA 1
ATOM 693 C C . ILE A 1 87 ? -9.459 -6.110 4.199 1.00 95.50 87 ILE A C 1
ATOM 695 O O . ILE A 1 87 ? -10.324 -5.766 5.006 1.00 95.50 87 ILE A O 1
ATOM 699 N N . ILE A 1 88 ? -8.318 -6.685 4.596 1.00 93.69 88 ILE A N 1
ATOM 700 C CA . ILE A 1 88 ? -8.011 -6.958 6.010 1.00 93.69 88 ILE A CA 1
ATOM 701 C C . ILE A 1 88 ? -7.969 -5.653 6.818 1.00 93.69 88 ILE A C 1
ATOM 703 O O . ILE A 1 88 ? -8.491 -5.583 7.934 1.00 93.69 88 ILE A O 1
ATOM 707 N N . SER A 1 89 ? -7.375 -4.604 6.251 1.00 92.44 89 SER A N 1
ATOM 708 C CA . SER A 1 89 ? -7.301 -3.282 6.877 1.00 92.44 89 SER A CA 1
ATOM 709 C C . SER A 1 89 ? -8.689 -2.657 7.041 1.00 92.44 89 SER A C 1
ATOM 711 O O . SER A 1 89 ? -9.015 -2.182 8.128 1.00 92.44 89 SER A O 1
ATOM 713 N N . ALA A 1 90 ? -9.546 -2.733 6.020 1.00 91.69 90 ALA A N 1
ATOM 714 C CA . ALA A 1 90 ? -10.927 -2.258 6.069 1.00 91.69 90 ALA A CA 1
ATOM 715 C C . ALA A 1 90 ? -11.751 -3.002 7.133 1.00 91.69 90 ALA A C 1
ATOM 717 O O . ALA A 1 90 ? -12.473 -2.379 7.912 1.00 91.69 90 ALA A O 1
ATOM 718 N N . TYR A 1 91 ? -11.574 -4.320 7.255 1.00 92.50 91 TYR A N 1
ATOM 719 C CA . TYR A 1 91 ? -12.214 -5.100 8.315 1.00 92.50 91 TYR A CA 1
ATOM 720 C C . TYR A 1 91 ? -11.799 -4.630 9.721 1.00 92.50 91 TYR A C 1
ATOM 722 O O . TYR A 1 91 ? -12.616 -4.592 10.641 1.00 92.50 91 TYR A O 1
ATOM 730 N N . ARG A 1 92 ? -10.545 -4.199 9.915 1.00 89.81 92 ARG A N 1
ATOM 731 C CA . ARG A 1 92 ? -10.096 -3.624 11.197 1.00 89.81 92 ARG A CA 1
ATOM 732 C C . ARG A 1 92 ? -10.736 -2.276 11.505 1.00 89.81 92 ARG A C 1
ATOM 734 O O . ARG A 1 92 ? -10.979 -2.004 12.678 1.00 89.81 92 ARG A O 1
ATOM 741 N N . VAL A 1 93 ? -11.036 -1.460 10.495 1.00 90.31 93 VAL A N 1
ATOM 742 C CA . VAL A 1 93 ? -11.759 -0.192 10.694 1.00 90.31 93 VAL A CA 1
ATOM 743 C C . VAL A 1 93 ? -13.138 -0.449 11.295 1.00 90.31 93 VAL A C 1
ATOM 745 O O . VAL A 1 93 ? -13.543 0.275 12.200 1.00 90.31 93 VAL A O 1
ATOM 748 N N . VAL A 1 94 ? -13.822 -1.521 10.883 1.00 87.81 94 VAL A N 1
ATOM 749 C CA . VAL A 1 94 ? -15.101 -1.924 11.490 1.00 87.81 94 VAL A CA 1
ATOM 750 C C . VAL A 1 94 ? -14.927 -2.198 12.986 1.00 87.81 94 VAL A C 1
ATOM 752 O O . VAL A 1 94 ? -15.667 -1.644 13.794 1.00 87.81 94 VAL A O 1
ATOM 755 N N . HIS A 1 95 ? -13.905 -2.961 13.383 1.00 86.31 95 HIS A N 1
ATOM 756 C CA . HIS A 1 95 ? -13.602 -3.203 14.804 1.00 86.31 95 HIS A CA 1
ATOM 757 C C . HIS A 1 95 ? -13.295 -1.914 15.574 1.00 86.31 95 HIS A C 1
ATOM 759 O O . HIS A 1 95 ? -13.848 -1.700 16.649 1.00 86.31 95 HIS A O 1
ATOM 765 N N . ILE A 1 96 ? -12.493 -1.013 15.000 1.00 88.75 96 ILE A N 1
ATOM 766 C CA . ILE A 1 96 ? -12.209 0.304 15.595 1.00 88.75 96 ILE A CA 1
ATOM 767 C C . ILE A 1 96 ? -13.501 1.114 15.753 1.00 88.75 96 ILE A C 1
ATOM 769 O O . ILE A 1 96 ? -13.708 1.740 16.786 1.00 88.75 96 ILE A O 1
ATOM 773 N N . SER A 1 97 ? -14.406 1.070 14.773 1.00 85.12 97 SER A N 1
ATOM 774 C CA . SER A 1 97 ? -15.700 1.753 14.856 1.00 85.12 97 SER A CA 1
ATOM 775 C C . SER A 1 97 ? -16.622 1.166 15.930 1.00 85.12 97 SER A C 1
ATOM 777 O O . SER A 1 97 ? -17.482 1.867 16.444 1.00 85.12 97 SER A O 1
ATOM 779 N N . HIS A 1 98 ? -16.451 -0.099 16.311 1.00 82.19 98 HIS A N 1
ATOM 780 C CA . HIS A 1 98 ? -17.182 -0.676 17.438 1.00 82.19 98 HIS A CA 1
ATOM 781 C C . HIS A 1 98 ? -16.569 -0.295 18.791 1.00 82.19 98 HIS A C 1
ATOM 783 O O . HIS A 1 98 ? -17.315 -0.094 19.746 1.00 82.19 98 HIS A O 1
ATOM 789 N N . GLU A 1 99 ? -15.241 -0.187 18.873 1.00 82.06 99 GLU A N 1
ATOM 790 C CA . GLU A 1 99 ? -14.523 0.203 20.096 1.00 82.06 99 GLU A CA 1
ATOM 791 C C . GLU A 1 99 ? -14.633 1.702 20.404 1.00 82.06 99 GLU A C 1
ATOM 793 O O . GLU A 1 99 ? -14.820 2.080 21.556 1.00 82.06 99 GLU A O 1
ATOM 798 N N . PHE A 1 100 ? -14.522 2.548 19.378 1.00 80.25 100 PHE A N 1
ATOM 799 C CA . PHE A 1 100 ? -14.456 4.009 19.506 1.00 80.25 100 PHE A CA 1
ATOM 800 C C . PHE A 1 100 ? -15.644 4.729 18.869 1.00 80.25 100 PHE A C 1
ATOM 802 O O . PHE A 1 100 ? -15.785 5.939 19.021 1.00 80.25 100 PHE A O 1
ATOM 809 N N . GLY A 1 101 ? -16.481 4.028 18.103 1.00 65.56 101 GLY A N 1
ATOM 810 C CA . GLY A 1 101 ? -17.635 4.653 17.477 1.00 65.56 101 GLY A CA 1
ATOM 811 C C . GLY A 1 101 ? -18.766 4.844 18.473 1.00 65.56 101 GLY A C 1
ATOM 812 O O . GLY A 1 101 ? -19.144 3.939 19.218 1.00 65.56 101 GLY A O 1
ATOM 813 N N . PHE A 1 102 ? -19.354 6.033 18.395 1.00 58.75 102 PHE A N 1
ATOM 814 C CA . PHE A 1 102 ? -20.482 6.574 19.150 1.00 58.75 102 PHE A CA 1
ATOM 815 C C . PHE A 1 102 ? -21.776 5.738 19.102 1.00 58.75 102 PHE A C 1
ATOM 817 O O . PHE A 1 102 ? -22.844 6.267 19.372 1.00 58.75 102 PHE A O 1
ATOM 824 N N . LYS A 1 103 ? -21.767 4.444 18.761 1.00 61.25 103 LYS A N 1
ATOM 825 C CA . LYS A 1 103 ? -22.995 3.633 18.679 1.00 61.25 103 LYS A CA 1
ATOM 826 C C . LYS A 1 103 ? -23.764 3.607 20.008 1.00 61.25 103 LYS A C 1
ATOM 828 O O . LYS A 1 103 ? -24.985 3.533 19.989 1.00 61.25 103 LYS A O 1
ATOM 833 N N . LYS A 1 104 ? -23.061 3.717 21.143 1.00 59.03 104 LYS A N 1
ATOM 834 C CA . LYS A 1 104 ? -23.668 3.887 22.476 1.00 59.03 104 LYS A CA 1
ATOM 835 C C . LYS A 1 104 ? -24.008 5.345 22.816 1.00 59.03 104 LYS A C 1
ATOM 837 O O . LYS A 1 104 ? -25.052 5.594 23.403 1.00 59.03 104 LYS A O 1
ATOM 842 N N . GLU A 1 105 ? -23.176 6.305 22.423 1.00 59.75 105 GLU A N 1
ATOM 843 C CA . GLU A 1 105 ? -23.371 7.731 22.748 1.00 59.75 105 GLU A CA 1
ATOM 844 C C . GLU A 1 105 ? -24.425 8.411 21.853 1.00 59.75 105 GLU A C 1
ATOM 846 O O . GLU A 1 105 ? -25.214 9.220 22.322 1.00 59.75 105 GLU A O 1
ATOM 851 N N . GLY A 1 106 ? -24.530 8.029 20.582 1.00 60.53 106 GLY A N 1
ATOM 852 C CA . GLY A 1 106 ? -25.590 8.468 19.673 1.00 60.53 106 GLY A CA 1
ATOM 853 C C . GLY A 1 106 ? -26.961 7.893 20.034 1.00 60.53 106 GLY A C 1
ATOM 854 O O . GLY A 1 106 ? -27.969 8.570 19.850 1.00 60.53 106 GLY A O 1
ATOM 855 N N . ALA A 1 107 ? -27.004 6.681 20.601 1.00 63.25 107 ALA A N 1
ATOM 856 C CA . ALA A 1 107 ? -28.236 6.099 21.130 1.00 63.25 107 ALA A CA 1
ATOM 857 C C . ALA A 1 107 ? -28.733 6.866 22.368 1.00 63.25 107 ALA A C 1
ATOM 859 O O . ALA A 1 107 ? -29.909 7.214 22.420 1.00 63.25 107 ALA A O 1
ATOM 860 N N . SER A 1 108 ? -27.840 7.227 23.303 1.00 65.75 108 SER A N 1
ATOM 861 C CA . SER A 1 108 ? -28.237 8.019 24.478 1.00 65.75 108 SER A CA 1
ATOM 862 C C . SER A 1 108 ? -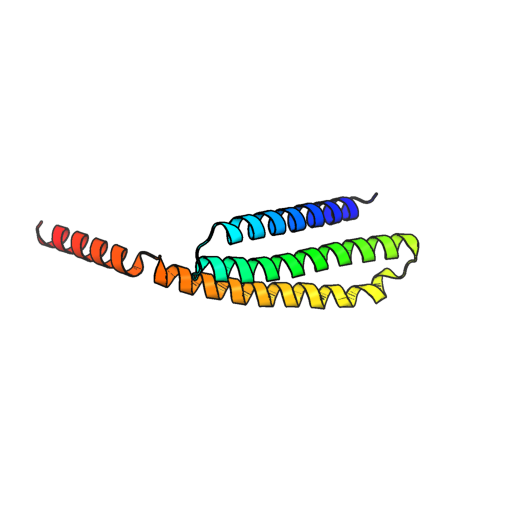28.640 9.452 24.111 1.00 65.75 108 SER A C 1
ATOM 864 O O . SER A 1 108 ? -29.599 9.982 24.663 1.00 65.75 108 SER A O 1
ATOM 866 N N . ILE A 1 109 ? -27.984 10.075 23.124 1.00 68.19 109 ILE A N 1
ATOM 867 C CA . ILE A 1 109 ? -28.398 11.387 22.600 1.00 68.19 109 ILE A CA 1
ATOM 868 C C . ILE A 1 109 ? -29.782 11.301 21.937 1.00 68.19 109 ILE A C 1
ATOM 870 O O . ILE A 1 109 ? -30.593 12.214 22.105 1.00 68.19 109 ILE A O 1
ATOM 874 N N . GLY A 1 110 ? -30.072 10.206 21.226 1.00 71.50 110 GLY A N 1
ATOM 875 C CA . GLY A 1 110 ? -31.394 9.923 20.666 1.00 71.50 110 GLY A CA 1
ATOM 876 C C . GLY A 1 110 ? -32.476 9.803 21.742 1.00 71.50 110 GLY A C 1
ATOM 877 O O . GLY A 1 110 ? -33.512 10.458 21.635 1.00 71.50 110 GLY A O 1
ATOM 878 N N . GLU A 1 111 ? -32.206 9.054 22.813 1.00 77.12 111 GLU A N 1
ATOM 879 C CA . GLU A 1 111 ? -33.113 8.921 23.963 1.00 77.12 111 GLU A CA 1
ATOM 880 C C . GLU A 1 111 ? -33.348 10.266 24.673 1.00 77.12 111 GLU A C 1
ATOM 882 O O . GLU A 1 111 ? -34.494 10.637 24.930 1.00 77.12 111 GLU A O 1
ATOM 887 N N . ILE A 1 112 ? -32.296 11.063 24.900 1.00 78.44 112 ILE A N 1
ATOM 888 C CA . ILE A 1 112 ? -32.403 12.397 25.521 1.00 78.44 112 ILE A CA 1
ATOM 889 C C . ILE A 1 112 ? -33.222 13.365 24.642 1.00 78.44 112 ILE A C 1
ATOM 891 O O . ILE A 1 112 ? -33.982 14.195 25.155 1.00 78.44 112 ILE A O 1
ATOM 895 N N . LEU A 1 113 ? -33.083 13.288 23.315 1.00 78.25 113 LEU A N 1
ATOM 896 C CA . LEU A 1 113 ? -33.860 14.097 22.367 1.00 78.25 113 LEU A CA 1
ATOM 897 C C . LEU A 1 113 ? -35.338 13.685 22.324 1.00 78.25 113 LEU A C 1
ATOM 899 O O . LEU A 1 113 ? -36.207 14.560 22.253 1.00 78.25 113 LEU A O 1
ATOM 903 N N . GLU A 1 114 ? -35.635 12.387 22.396 1.00 83.12 114 GLU A N 1
ATOM 904 C CA . GLU A 1 114 ? -37.006 11.874 22.477 1.00 83.12 114 GLU A CA 1
ATOM 905 C C . GLU A 1 114 ? -37.696 12.257 23.794 1.00 83.12 114 GLU A C 1
ATOM 907 O O . GLU A 1 114 ? -38.843 12.715 23.776 1.00 83.12 114 GLU A O 1
ATOM 912 N N . GLU A 1 115 ? -37.001 12.157 24.932 1.00 80.50 115 GLU A N 1
ATOM 913 C CA . GLU A 1 115 ? -37.537 12.586 26.231 1.00 80.50 115 GLU A CA 1
ATOM 914 C C . GLU A 1 115 ? -37.872 14.082 26.257 1.00 80.50 115 GLU A C 1
ATOM 916 O O . GLU A 1 115 ? -38.906 14.485 26.798 1.00 80.50 115 GLU A O 1
ATOM 921 N N . ARG A 1 116 ? -37.034 14.927 25.640 1.00 78.12 116 ARG A N 1
ATOM 922 C CA . ARG A 1 116 ? -37.302 16.371 25.526 1.00 78.12 116 ARG A CA 1
ATOM 923 C C . ARG A 1 116 ? -38.475 16.692 24.603 1.00 78.12 116 ARG A C 1
ATOM 925 O O . ARG A 1 116 ? -39.155 17.686 24.842 1.00 78.12 116 ARG A O 1
ATOM 932 N N . LYS A 1 117 ? -38.725 15.875 23.574 1.00 77.62 117 LYS A N 1
ATOM 933 C CA . LYS A 1 117 ? -39.892 16.019 22.689 1.00 77.62 117 LYS A CA 1
ATOM 934 C C . LYS A 1 117 ? -41.201 15.624 23.371 1.00 77.62 117 LYS A C 1
ATOM 936 O O . LYS A 1 117 ? -42.204 16.266 23.106 1.00 77.62 117 LYS A O 1
ATOM 941 N N . LYS A 1 118 ? -41.195 14.610 24.243 1.00 72.81 118 LYS A N 1
ATOM 942 C CA . LYS A 1 118 ? -42.392 14.164 24.987 1.00 72.81 118 LYS A CA 1
ATOM 943 C C . LYS A 1 118 ? -42.780 15.077 26.156 1.00 72.81 118 LYS A C 1
ATOM 945 O O . LYS A 1 118 ? -43.910 15.005 26.622 1.00 72.81 118 LYS A O 1
ATOM 950 N N . LYS A 1 119 ? -41.854 15.906 26.653 1.00 64.19 119 LYS A N 1
ATOM 951 C CA . LYS A 1 119 ? -42.092 16.885 27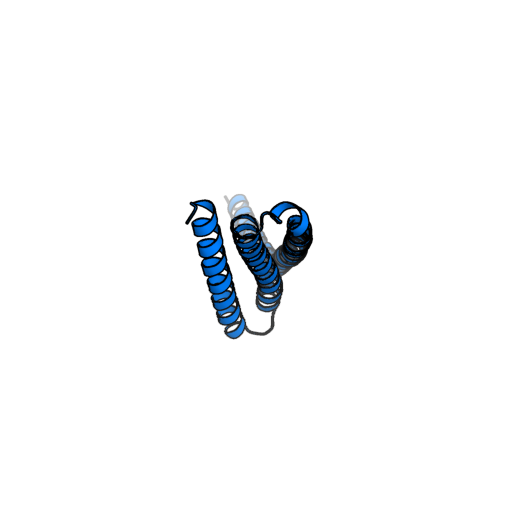.736 1.00 64.19 119 LYS A CA 1
ATOM 952 C C . LYS A 1 119 ? -42.561 18.266 27.247 1.00 64.19 119 LYS A C 1
ATOM 954 O O . LYS A 1 119 ? -42.676 19.175 28.067 1.00 64.19 119 LYS A O 1
ATOM 959 N N . LYS A 1 120 ? -42.784 18.437 25.944 1.00 50.44 120 LYS A N 1
ATOM 960 C CA . LYS A 1 120 ? -43.307 19.658 25.320 1.00 50.44 120 LYS A CA 1
ATOM 961 C C . LYS A 1 120 ? -44.699 19.390 24.770 1.00 50.44 120 LYS A C 1
ATOM 963 O O . LYS A 1 120 ? -45.511 20.333 24.827 1.00 50.44 120 LYS A O 1
#

Radius of gyration: 22.15 Å; chains: 1; bounding box: 60×31×53 Å

pLDDT: mean 86.35, std 10.34, range [50.44, 96.25]

Foldseek 3Di:
DDPVLVVLVVQLVVLVVVLVVLVVVLVVDDPDLVNVLSVLLSQLSVLSNVLSVLVNVLVVCCVVPVCNPVSCVVSVVSVVSSVVSVVVSVVSVVVVCVVPNCPVVVVVVVVVVVVVVVVD